Protein AF-A0AAE1T1C5-F1 (afdb_monomer)

Solvent-accessible surface area (backbone atoms only — not comparable to full-atom values): 9756 Å² total; per-residue (Å²): 141,89,78,60,93,90,60,31,70,56,53,54,72,55,45,41,77,92,36,71,50,61,68,54,57,55,55,49,50,54,52,51,18,51,53,46,28,65,78,38,44,76,45,44,77,72,67,54,79,86,56,41,49,45,62,65,48,72,72,41,52,54,53,50,52,54,50,48,56,52,49,52,5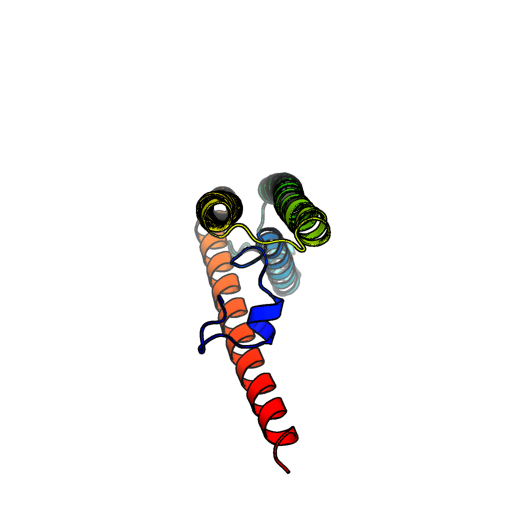1,53,53,48,52,54,51,49,55,52,48,54,52,51,49,55,51,53,63,48,56,76,71,59,87,69,89,65,73,75,66,50,54,66,55,47,54,60,48,52,52,54,51,49,52,53,40,51,51,44,51,49,48,40,52,48,54,53,52,54,50,48,70,59,39,53,73,58,25,34,50,51,50,53,51,53,50,52,53,50,53,52,51,47,51,55,52,16,48,54,53,51,54,56,55,56,63,74,70,59,133

Radius of gyration: 21.73 Å; Cα contacts (8 Å, |Δi|>4): 105; chains: 1; bounding box: 52×22×62 Å

Structure (mmCIF, N/CA/C/O backbone):
data_AF-A0AAE1T1C5-F1
#
_entry.id   AF-A0AAE1T1C5-F1
#
loop_
_atom_site.group_PDB
_atom_site.id
_atom_site.type_symbol
_atom_site.label_atom_id
_atom_site.label_alt_id
_atom_site.label_comp_id
_atom_site.label_asym_id
_atom_site.label_entity_id
_atom_site.label_seq_id
_atom_site.pdbx_PDB_ins_code
_atom_site.Cartn_x
_atom_site.Cartn_y
_atom_site.Cartn_z
_atom_site.occupancy
_atom_site.B_iso_or_equiv
_atom_site.auth_seq_id
_atom_site.auth_comp_id
_atom_site.auth_asym_id
_atom_site.auth_atom_id
_atom_site.pdbx_PDB_model_num
ATOM 1 N N . MET A 1 1 ? 8.709 -8.006 -23.581 1.00 40.19 1 MET A N 1
ATOM 2 C CA . MET A 1 1 ? 7.234 -8.154 -23.596 1.00 40.19 1 MET A CA 1
ATOM 3 C C . MET A 1 1 ? 6.802 -8.784 -22.277 1.00 40.19 1 MET A C 1
ATOM 5 O O . MET A 1 1 ? 7.124 -9.937 -22.049 1.00 40.19 1 MET A O 1
ATOM 9 N N . LEU A 1 2 ? 6.136 -8.034 -21.393 1.00 49.28 2 LEU A N 1
ATOM 10 C CA . LEU A 1 2 ? 5.593 -8.535 -20.116 1.00 49.28 2 LEU A CA 1
ATOM 11 C C . LEU A 1 2 ? 4.089 -8.242 -20.028 1.00 49.28 2 LEU A C 1
ATOM 13 O O . LEU A 1 2 ? 3.610 -7.712 -19.026 1.00 49.28 2 LEU A O 1
ATOM 17 N N . ASN A 1 3 ? 3.345 -8.538 -21.098 1.00 53.78 3 ASN A N 1
ATOM 18 C CA . ASN A 1 3 ? 1.890 -8.444 -21.066 1.00 53.78 3 ASN A CA 1
ATOM 19 C C . ASN A 1 3 ? 1.297 -9.853 -21.153 1.00 53.78 3 ASN A C 1
ATOM 21 O O . ASN A 1 3 ? 1.085 -10.362 -22.253 1.00 53.78 3 ASN A O 1
ATOM 25 N N . PRO A 1 4 ? 1.150 -10.546 -20.014 1.00 61.72 4 PRO A N 1
ATOM 26 C CA . PRO A 1 4 ? 0.583 -11.876 -20.022 1.00 61.72 4 PRO A CA 1
ATOM 27 C C . PRO A 1 4 ? -0.896 -11.800 -20.423 1.00 61.72 4 PRO A C 1
ATOM 29 O O . PRO A 1 4 ? -1.607 -10.883 -20.021 1.00 61.72 4 PRO A O 1
ATOM 32 N N . SER A 1 5 ? -1.368 -12.785 -21.186 1.00 64.00 5 SER A N 1
ATOM 33 C CA . SER A 1 5 ? -2.717 -12.808 -21.778 1.00 64.00 5 SER A CA 1
ATOM 34 C C . SER A 1 5 ? -3.871 -12.788 -20.768 1.00 64.00 5 SER A C 1
ATOM 36 O O . SER A 1 5 ? -5.017 -12.571 -21.149 1.00 64.00 5 SER A O 1
ATOM 38 N N . TRP A 1 6 ? -3.592 -13.011 -19.483 1.00 68.25 6 TRP A N 1
ATOM 39 C CA . TRP A 1 6 ? -4.583 -12.966 -18.408 1.00 68.25 6 TRP A CA 1
ATOM 40 C C . TRP A 1 6 ? -4.826 -11.562 -17.842 1.00 68.25 6 TRP A C 1
ATOM 42 O O . TRP A 1 6 ? -5.749 -11.395 -17.043 1.00 68.25 6 TRP A O 1
ATOM 52 N N . ARG A 1 7 ? -4.006 -10.574 -18.220 1.00 71.62 7 ARG A N 1
ATOM 53 C CA . ARG A 1 7 ? -4.047 -9.214 -17.680 1.00 71.62 7 ARG A CA 1
ATOM 54 C C . ARG A 1 7 ? -4.829 -8.283 -18.606 1.00 71.62 7 ARG A C 1
ATOM 56 O O . ARG A 1 7 ? -4.547 -8.204 -19.797 1.00 71.62 7 ARG A O 1
ATOM 63 N N . SER A 1 8 ? -5.786 -7.565 -18.034 1.00 78.44 8 SER A N 1
ATOM 64 C CA . SER A 1 8 ? -6.571 -6.537 -18.721 1.00 78.44 8 SER A CA 1
ATOM 65 C C . SER A 1 8 ? -5.786 -5.239 -18.947 1.00 78.44 8 SER A C 1
ATOM 67 O O . SER A 1 8 ? -4.808 -4.957 -18.245 1.00 78.44 8 SER A O 1
ATOM 69 N N . ASN A 1 9 ? -6.243 -4.392 -19.874 1.00 77.38 9 ASN A N 1
ATOM 70 C CA . ASN A 1 9 ? -5.630 -3.075 -20.115 1.00 77.38 9 ASN A CA 1
ATOM 71 C C . ASN A 1 9 ? -5.699 -2.171 -18.880 1.00 77.38 9 ASN A C 1
ATOM 73 O O . ASN A 1 9 ? -4.767 -1.415 -18.604 1.00 77.38 9 ASN A O 1
ATOM 77 N N . LEU A 1 10 ? -6.799 -2.265 -18.124 1.00 74.25 10 LEU A N 1
ATOM 78 C CA . LEU A 1 10 ? -6.957 -1.546 -16.864 1.00 74.25 10 LEU A CA 1
ATOM 79 C C . LEU A 1 10 ? -5.868 -1.974 -15.876 1.00 74.25 10 LEU A C 1
ATOM 81 O O . LEU A 1 10 ? -5.145 -1.124 -15.370 1.00 74.25 10 LEU A O 1
ATOM 85 N N . GLU A 1 11 ? -5.695 -3.279 -15.650 1.00 74.06 11 GLU A N 1
ATOM 86 C CA . GLU A 1 11 ? -4.631 -3.794 -14.780 1.00 74.06 11 GLU A CA 1
ATOM 87 C C . GLU A 1 11 ? -3.241 -3.394 -15.279 1.00 74.06 11 GLU A C 1
ATOM 89 O O . GLU A 1 11 ? -2.381 -3.087 -14.460 1.00 74.06 11 GLU A O 1
ATOM 94 N N . GLY A 1 12 ? -3.030 -3.337 -16.598 1.00 71.00 12 GLY A N 1
ATOM 95 C CA . GLY A 1 12 ? -1.803 -2.824 -17.208 1.00 71.00 12 GLY A CA 1
ATOM 96 C C . GLY A 1 12 ? -1.518 -1.359 -16.861 1.00 71.00 12 GLY A C 1
ATOM 97 O O . GLY A 1 12 ? -0.391 -1.032 -16.501 1.00 71.00 12 GLY A O 1
ATOM 98 N N . ALA A 1 13 ? -2.529 -0.488 -16.895 1.00 69.94 13 ALA A N 1
ATOM 99 C CA . ALA A 1 13 ? -2.394 0.924 -16.518 1.00 69.94 13 ALA A CA 1
ATOM 100 C C . ALA A 1 13 ? -2.112 1.133 -15.017 1.00 69.94 13 ALA A C 1
ATOM 102 O O . ALA A 1 13 ? -1.563 2.164 -14.631 1.00 69.94 13 ALA A O 1
ATOM 103 N N . PHE A 1 14 ? -2.458 0.156 -14.174 1.00 69.06 14 PHE A N 1
ATOM 104 C CA . PHE A 1 14 ? -2.126 0.157 -12.746 1.00 69.06 14 PHE A CA 1
ATOM 105 C C . PHE A 1 14 ? -0.698 -0.323 -12.445 1.00 69.06 14 PHE A C 1
ATOM 107 O O . PHE A 1 14 ? -0.268 -0.268 -11.287 1.00 69.06 14 PHE A O 1
ATOM 114 N N . LEU A 1 15 ? 0.046 -0.789 -13.454 1.00 79.25 15 LEU A N 1
ATOM 115 C CA . LEU A 1 15 ? 1.422 -1.225 -13.265 1.00 79.25 15 LEU A CA 1
ATOM 116 C C . LEU A 1 15 ? 2.393 -0.045 -13.254 1.00 79.25 15 LEU A C 1
ATOM 118 O O . LEU A 1 15 ? 2.456 0.786 -14.155 1.00 79.25 15 LEU A O 1
ATOM 122 N N . TRP A 1 16 ? 3.211 -0.046 -12.219 1.00 87.44 16 TRP A N 1
ATOM 123 C CA . TRP A 1 16 ? 4.519 0.575 -12.155 1.00 87.44 16 TRP A CA 1
ATOM 124 C C . TRP A 1 16 ? 5.597 -0.466 -12.517 1.00 87.44 16 TRP A C 1
ATOM 126 O O . TRP A 1 16 ? 5.277 -1.539 -13.024 1.00 87.44 16 TRP A O 1
ATOM 136 N N . ILE A 1 17 ? 6.874 -0.152 -12.283 1.00 86.25 17 ILE A N 1
ATOM 137 C CA . ILE A 1 17 ? 8.071 -0.957 -12.591 1.00 86.25 17 ILE A CA 1
ATOM 138 C C . ILE A 1 17 ? 7.864 -2.448 -12.246 1.00 86.25 17 ILE A C 1
ATOM 140 O O . ILE A 1 17 ? 8.063 -2.876 -11.114 1.00 86.25 17 ILE A O 1
ATOM 144 N N . GLY A 1 18 ? 7.413 -3.234 -13.230 1.00 79.88 18 GLY A N 1
ATOM 145 C CA . GLY A 1 18 ? 7.144 -4.670 -13.102 1.00 79.88 18 GLY A CA 1
ATOM 146 C C . GLY A 1 18 ? 5.953 -5.086 -12.219 1.00 79.88 18 GLY A C 1
ATOM 147 O O . GLY A 1 18 ? 5.700 -6.284 -12.102 1.00 79.88 18 GLY A O 1
ATOM 148 N N . GLY A 1 19 ? 5.198 -4.167 -11.607 1.00 86.62 19 GLY A N 1
ATOM 149 C CA . GLY A 1 19 ? 4.197 -4.515 -10.588 1.00 86.62 19 GLY A CA 1
ATOM 150 C C . GLY A 1 19 ? 3.354 -3.337 -10.099 1.00 86.62 19 GLY A C 1
ATOM 151 O O . GLY A 1 19 ? 3.331 -2.289 -10.722 1.00 86.62 19 GLY A O 1
ATOM 152 N N . TRP A 1 20 ? 2.643 -3.485 -8.980 1.00 90.44 20 TRP A N 1
ATOM 153 C CA . TRP A 1 20 ? 1.863 -2.390 -8.384 1.00 90.44 20 TRP A CA 1
ATOM 154 C C . TRP A 1 20 ? 2.775 -1.328 -7.752 1.00 90.44 20 TRP A C 1
ATOM 156 O O . TRP A 1 20 ? 3.861 -1.639 -7.263 1.00 90.44 20 TRP A O 1
ATOM 166 N N . ARG A 1 21 ? 2.329 -0.069 -7.741 1.00 94.06 21 ARG A N 1
ATOM 167 C CA . ARG A 1 21 ? 3.078 1.040 -7.137 1.00 94.06 21 ARG A CA 1
ATOM 168 C C . ARG A 1 21 ? 2.966 1.011 -5.597 1.00 94.06 21 ARG A C 1
ATOM 170 O O . ARG A 1 21 ? 1.839 1.118 -5.112 1.00 94.06 21 ARG A O 1
ATOM 177 N N . PRO A 1 22 ? 4.065 0.886 -4.829 1.00 96.00 22 PRO A N 1
ATOM 178 C CA . PRO A 1 22 ? 4.061 0.799 -3.360 1.00 96.00 22 PRO A CA 1
ATOM 179 C C . PRO A 1 22 ? 3.156 1.804 -2.609 1.00 96.00 22 PRO A C 1
ATOM 181 O O . PRO A 1 22 ? 2.463 1.437 -1.659 1.00 96.00 22 PRO A O 1
ATOM 184 N N . SER A 1 23 ? 3.075 3.047 -3.075 1.00 95.94 23 SER A N 1
ATOM 185 C CA . SER A 1 23 ? 2.267 4.147 -2.540 1.00 95.94 23 SER A CA 1
ATOM 186 C C . SER A 1 23 ? 0.763 3.841 -2.539 1.00 95.94 23 SER A C 1
ATOM 188 O O . SER A 1 23 ? 0.029 4.285 -1.653 1.00 95.94 23 SER A O 1
ATOM 190 N N . MET A 1 24 ? 0.296 2.989 -3.458 1.00 94.69 24 MET A N 1
ATOM 191 C CA . MET A 1 24 ? -1.104 2.549 -3.527 1.00 94.69 24 MET A CA 1
ATOM 192 C C . MET A 1 24 ? -1.570 1.832 -2.264 1.00 94.69 24 MET A C 1
ATOM 194 O O . MET A 1 24 ? -2.745 1.907 -1.910 1.00 94.69 24 MET A O 1
ATOM 198 N N . THR A 1 25 ? -0.660 1.163 -1.559 1.00 95.81 25 THR A N 1
ATOM 199 C CA . THR A 1 25 ? -0.999 0.475 -0.315 1.00 95.81 25 THR A CA 1
ATOM 200 C C . THR A 1 25 ? -1.416 1.467 0.782 1.00 95.81 25 THR A C 1
ATOM 202 O O . THR A 1 25 ? -2.364 1.195 1.519 1.00 95.81 25 THR A O 1
ATOM 205 N N . PHE A 1 26 ? -0.794 2.648 0.861 1.00 97.62 26 PHE A N 1
ATOM 206 C CA . PHE A 1 26 ? -1.193 3.681 1.826 1.00 97.62 26 PHE A CA 1
ATOM 207 C C . PHE A 1 26 ? -2.536 4.293 1.443 1.00 97.62 26 PHE A C 1
ATOM 209 O O . PHE A 1 26 ? -3.396 4.462 2.301 1.00 97.62 26 PHE A O 1
ATOM 216 N N . HIS A 1 27 ? -2.759 4.549 0.151 1.00 96.06 27 HIS A N 1
ATOM 217 C CA . HIS A 1 27 ? -4.059 5.010 -0.336 1.00 96.06 27 HIS A CA 1
ATOM 218 C C . HIS A 1 27 ? -5.180 4.033 0.018 1.00 96.06 27 HIS A C 1
ATOM 220 O O . HIS A 1 27 ? -6.230 4.458 0.502 1.00 96.06 27 HIS A O 1
ATOM 226 N N . LEU A 1 28 ? -4.948 2.732 -0.166 1.00 96.62 28 LEU A N 1
ATOM 227 C CA . LEU A 1 28 ? -5.891 1.698 0.239 1.00 96.62 28 LEU A CA 1
ATOM 228 C C . LEU A 1 28 ? -6.133 1.722 1.752 1.00 96.62 28 LEU A C 1
ATOM 230 O O . LEU A 1 28 ? -7.288 1.712 2.176 1.00 96.62 28 LEU A O 1
ATOM 234 N N . LEU A 1 29 ? -5.062 1.772 2.550 1.00 97.38 29 LEU A N 1
ATOM 235 C CA . LEU A 1 29 ? -5.152 1.799 4.007 1.00 97.38 29 LEU A CA 1
ATOM 236 C C . LEU A 1 29 ? -5.982 2.993 4.485 1.00 97.38 29 LEU A C 1
ATOM 238 O O . LEU A 1 29 ? -6.958 2.780 5.198 1.00 97.38 29 LEU A O 1
ATOM 242 N N . TYR A 1 30 ? -5.654 4.210 4.041 1.00 96.81 30 TYR A N 1
ATOM 243 C CA . TYR A 1 30 ? -6.371 5.429 4.427 1.00 96.81 30 TYR A CA 1
ATOM 244 C C . TYR A 1 30 ? -7.828 5.429 3.961 1.00 96.81 30 TYR A C 1
ATOM 246 O O . TYR A 1 30 ? -8.720 5.818 4.715 1.00 96.81 30 TYR A O 1
ATOM 254 N N . SER A 1 31 ? -8.087 4.955 2.740 1.00 95.88 31 SER A N 1
ATOM 255 C CA . SER A 1 31 ? -9.450 4.882 2.203 1.00 95.88 31 SER A CA 1
ATOM 256 C C . SER A 1 31 ? -10.297 3.889 2.993 1.00 95.88 31 SER A C 1
ATOM 258 O O . SER A 1 31 ? -11.426 4.196 3.375 1.00 95.88 31 SER A O 1
ATOM 260 N N . LYS A 1 32 ? -9.754 2.700 3.285 1.00 95.19 32 LYS A N 1
ATOM 261 C CA . LYS A 1 32 ? -10.481 1.671 4.034 1.00 95.19 32 LYS A CA 1
ATOM 262 C C . LYS A 1 32 ? -10.658 2.061 5.501 1.00 95.19 32 LYS A C 1
ATOM 264 O O . LYS A 1 32 ? -11.744 1.844 6.030 1.00 95.19 32 LYS A O 1
ATOM 269 N N . SER A 1 33 ? -9.642 2.653 6.135 1.00 94.44 33 SER A N 1
ATOM 270 C CA . SER A 1 33 ? -9.741 3.137 7.517 1.00 94.44 33 SER A CA 1
ATOM 271 C C . SER A 1 33 ? -10.755 4.264 7.651 1.00 94.44 33 SER A C 1
ATOM 273 O O . SER A 1 33 ? -11.574 4.221 8.560 1.00 94.44 33 SER A O 1
ATOM 275 N N . GLY A 1 34 ? -10.743 5.238 6.732 1.00 93.50 34 GLY A N 1
ATOM 276 C CA . GLY A 1 34 ? -11.714 6.333 6.722 1.00 93.50 34 GLY A CA 1
ATOM 277 C C . GLY A 1 34 ? -13.139 5.813 6.557 1.00 93.50 34 GLY A C 1
ATOM 278 O O . GLY A 1 34 ? -14.005 6.123 7.366 1.00 93.50 34 GLY A O 1
ATOM 279 N N . TRP A 1 35 ? -13.353 4.915 5.593 1.00 92.25 35 TRP A N 1
ATOM 280 C CA . TRP A 1 35 ? -14.660 4.302 5.364 1.00 92.25 35 TRP A CA 1
ATOM 281 C C . TRP A 1 35 ? -15.180 3.503 6.573 1.00 92.25 35 TRP A C 1
ATOM 283 O O . TRP A 1 35 ? -16.350 3.622 6.932 1.00 92.25 35 TRP A O 1
ATOM 293 N N . GLN A 1 36 ? -14.328 2.702 7.227 1.00 92.31 36 GLN A N 1
ATOM 294 C CA . GLN A 1 36 ? -14.720 1.940 8.423 1.00 92.31 36 GLN A CA 1
ATOM 295 C C . GLN A 1 36 ? -14.972 2.840 9.637 1.00 92.31 36 GLN A C 1
ATOM 297 O O . GLN A 1 36 ? -15.917 2.598 10.387 1.00 92.31 36 GLN A O 1
ATOM 302 N N . LEU A 1 37 ? -14.159 3.887 9.802 1.00 90.06 37 LEU A N 1
ATOM 303 C CA . LEU A 1 37 ? -14.324 4.896 10.844 1.00 90.06 37 LEU A CA 1
ATOM 304 C C . LEU A 1 37 ? -15.660 5.634 10.696 1.00 90.06 37 LEU A C 1
ATOM 306 O O .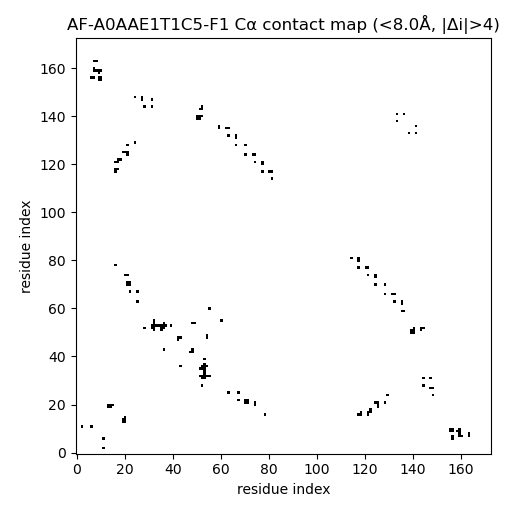 LEU A 1 37 ? -16.410 5.737 11.662 1.00 90.06 37 LEU A O 1
ATOM 310 N N . GLU A 1 38 ? -15.972 6.120 9.493 1.00 90.81 38 GLU A N 1
ATOM 311 C CA . GLU A 1 38 ? -17.213 6.851 9.210 1.00 90.81 38 GLU A CA 1
ATOM 312 C C . GLU A 1 38 ? -18.451 5.983 9.446 1.00 90.81 38 GLU A C 1
ATOM 31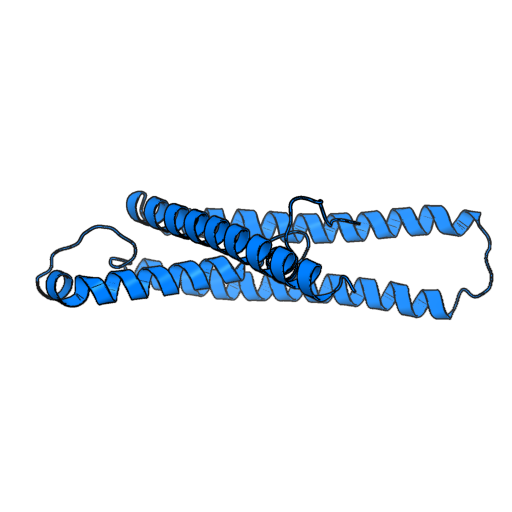4 O O . GLU A 1 38 ? -19.403 6.423 10.091 1.00 90.81 38 GLU A O 1
ATOM 319 N N . ALA A 1 39 ? -18.419 4.727 8.990 1.00 90.00 39 ALA A N 1
ATOM 320 C CA . ALA A 1 39 ? -19.527 3.790 9.153 1.00 90.00 39 ALA A CA 1
ATOM 321 C C . ALA A 1 39 ? -19.844 3.460 10.622 1.00 90.00 39 ALA A C 1
ATOM 323 O O . ALA A 1 39 ? -20.950 3.004 10.911 1.00 90.00 39 ALA A O 1
ATOM 324 N N . ARG A 1 40 ? -18.881 3.655 11.533 1.00 85.94 40 ARG A N 1
ATOM 325 C CA . ARG A 1 40 ? -18.982 3.293 12.958 1.00 85.94 40 ARG A CA 1
ATOM 326 C C . ARG A 1 40 ? -18.703 4.454 13.907 1.00 85.94 40 ARG A C 1
ATOM 328 O O . ARG A 1 40 ? -18.373 4.262 15.080 1.00 85.94 40 ARG A O 1
ATOM 335 N N . LEU A 1 41 ? -18.819 5.681 13.405 1.00 86.69 41 LEU A N 1
ATOM 336 C CA . LEU A 1 41 ? -18.572 6.882 14.191 1.00 86.69 41 LEU A CA 1
ATOM 337 C C . LEU A 1 41 ? -19.463 6.957 15.453 1.00 86.69 41 LEU A C 1
ATOM 339 O O . LEU A 1 41 ? -18.934 7.288 16.519 1.00 86.69 41 LEU A O 1
ATOM 343 N N . PRO A 1 42 ? -20.770 6.608 15.408 1.00 87.00 42 PRO A N 1
ATOM 344 C CA . PRO A 1 42 ? -21.622 6.617 16.600 1.00 87.00 42 PRO A CA 1
ATOM 345 C C . PRO A 1 42 ? -21.174 5.630 17.686 1.00 87.00 42 PRO A C 1
ATOM 347 O O . PRO A 1 42 ? -21.246 5.943 18.877 1.00 87.00 42 PRO A O 1
ATOM 350 N N . GLU A 1 43 ? -20.723 4.438 17.298 1.00 86.94 43 GLU A N 1
ATOM 351 C CA . GLU A 1 43 ? -20.211 3.402 18.196 1.00 86.94 43 GLU A CA 1
ATOM 352 C C . GLU A 1 43 ? -18.876 3.822 18.814 1.00 86.94 43 GLU A C 1
ATOM 354 O O . GLU A 1 43 ? -18.673 3.658 20.022 1.00 86.94 43 GLU A O 1
ATOM 359 N N . LEU A 1 44 ? -18.003 4.439 18.015 1.00 83.44 44 LEU A N 1
ATOM 360 C CA . LEU A 1 44 ? -16.706 4.921 18.474 1.00 83.44 44 LEU A CA 1
ATOM 361 C C . LEU A 1 44 ? -16.841 6.041 19.514 1.00 83.44 44 LEU A C 1
ATOM 363 O O . LEU A 1 44 ? -16.128 6.029 20.518 1.00 83.44 44 LEU A O 1
ATOM 367 N N . ILE A 1 45 ? -17.785 6.973 19.328 1.00 86.19 45 ILE A N 1
ATOM 368 C CA . ILE A 1 45 ? -18.084 8.036 20.311 1.00 86.19 45 ILE A CA 1
ATOM 369 C C . ILE A 1 45 ? -18.546 7.435 21.649 1.00 86.19 45 ILE A C 1
ATOM 371 O O . ILE A 1 45 ? -18.250 7.980 22.712 1.00 86.19 45 ILE A O 1
ATOM 375 N N . LYS A 1 46 ? -19.217 6.277 21.615 1.00 88.38 46 LYS A N 1
ATOM 376 C CA . LYS A 1 46 ? -19.615 5.510 22.809 1.00 88.38 46 LYS A CA 1
ATOM 377 C C . LYS A 1 46 ? -18.483 4.641 23.377 1.00 88.38 46 LYS A C 1
ATOM 379 O O . LYS A 1 46 ? -18.704 3.914 24.342 1.00 88.38 46 LYS A O 1
ATOM 384 N N . GLY A 1 47 ? -17.286 4.698 22.794 1.00 82.19 47 GLY A N 1
ATOM 385 C CA . GLY A 1 47 ? -16.107 3.946 23.222 1.00 82.19 47 GLY A CA 1
ATOM 386 C C . GLY A 1 47 ? -16.079 2.484 22.770 1.00 82.19 47 GLY A C 1
ATOM 387 O O . GLY A 1 47 ? -15.200 1.738 23.206 1.00 82.19 47 GLY A O 1
ATOM 388 N N . ILE A 1 48 ? -17.002 2.058 21.905 1.00 84.06 48 ILE A N 1
ATOM 389 C CA . ILE A 1 48 ? -17.039 0.689 21.384 1.00 84.06 48 ILE A CA 1
ATOM 390 C C . ILE A 1 48 ? -15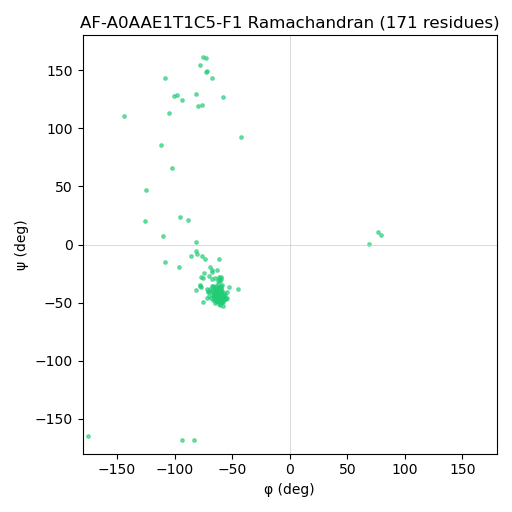.999 0.577 20.269 1.00 84.06 48 ILE A C 1
ATOM 392 O O . ILE A 1 48 ? -16.086 1.272 19.261 1.00 84.06 48 ILE A O 1
ATOM 396 N N . ARG A 1 49 ? -15.020 -0.313 20.455 1.00 82.38 49 ARG A N 1
ATOM 397 C CA . ARG A 1 49 ? -13.989 -0.617 19.455 1.00 82.38 49 ARG A CA 1
ATOM 398 C C . ARG A 1 49 ? -14.212 -1.993 18.863 1.00 82.38 49 ARG A C 1
ATOM 400 O O . ARG A 1 49 ? -14.577 -2.932 19.568 1.00 82.38 49 ARG A O 1
ATOM 407 N N . THR A 1 50 ? -13.939 -2.109 17.577 1.00 82.31 50 THR A N 1
ATOM 408 C CA . THR A 1 50 ? -14.100 -3.340 16.798 1.00 82.31 50 THR A CA 1
ATOM 409 C C . THR A 1 50 ? -12.763 -3.980 16.427 1.00 82.31 50 THR A C 1
ATOM 411 O O . THR A 1 50 ? -12.716 -5.164 16.101 1.00 82.31 50 THR A O 1
ATOM 414 N N . GLY A 1 51 ? -11.666 -3.231 16.552 1.00 86.88 51 GLY A N 1
ATOM 415 C CA . GLY A 1 51 ? -10.313 -3.684 16.241 1.00 86.88 51 GLY A CA 1
ATOM 416 C C . GLY A 1 51 ? -10.008 -3.725 14.743 1.00 86.88 51 GLY A C 1
ATOM 417 O O . GLY A 1 51 ? -8.978 -4.283 14.362 1.00 86.88 51 GLY A O 1
ATOM 418 N N . ASP A 1 52 ? -10.877 -3.154 13.905 1.00 91.94 52 ASP A N 1
ATOM 419 C CA . ASP A 1 52 ? -10.660 -3.016 12.465 1.00 91.94 52 ASP A CA 1
ATOM 420 C C . ASP A 1 52 ? -9.802 -1.775 12.132 1.00 91.94 52 ASP A C 1
ATOM 422 O O . ASP A 1 52 ? -9.155 -1.185 13.008 1.00 91.94 52 ASP A O 1
ATOM 426 N N . LEU A 1 53 ? -9.720 -1.396 10.852 1.00 94.19 53 LEU A N 1
ATOM 427 C CA . LEU A 1 53 ? -8.911 -0.247 10.431 1.00 94.19 53 LEU A CA 1
ATOM 428 C C . LEU A 1 53 ? -9.540 1.098 10.819 1.00 94.19 53 LEU A C 1
ATOM 430 O O . LEU A 1 53 ? -8.842 2.107 10.764 1.00 94.19 53 LEU A O 1
ATOM 434 N N . GLY A 1 54 ? -10.806 1.140 11.239 1.00 91.94 54 GLY A N 1
ATOM 435 C CA . GLY A 1 54 ? -11.399 2.338 11.837 1.00 91.94 54 GLY A CA 1
ATOM 436 C C . GLY A 1 54 ? -10.790 2.669 13.206 1.00 91.94 54 GLY A C 1
ATOM 437 O O . GLY A 1 54 ? -10.760 3.828 13.607 1.00 91.94 54 GLY A O 1
ATOM 438 N N . ASP A 1 55 ? -10.213 1.674 13.888 1.00 92.56 55 ASP A N 1
ATOM 439 C CA . ASP A 1 55 ? -9.617 1.798 15.225 1.00 92.56 55 ASP A CA 1
ATOM 440 C C . ASP A 1 55 ? -8.092 2.042 15.211 1.00 92.56 55 ASP A C 1
ATOM 442 O O . ASP A 1 55 ? -7.388 1.719 16.180 1.00 92.56 55 ASP A O 1
ATOM 446 N N . LEU A 1 56 ? -7.543 2.587 14.118 1.00 94.31 56 LEU A N 1
ATOM 447 C CA . LEU A 1 56 ? -6.117 2.919 14.037 1.00 94.31 56 LEU A CA 1
ATOM 448 C C . LEU A 1 56 ? -5.710 3.892 15.150 1.00 94.31 56 LEU A C 1
ATOM 450 O O . LEU A 1 56 ? -6.281 4.967 15.333 1.00 94.31 56 LEU A O 1
ATOM 454 N N . LYS A 1 57 ? -4.667 3.526 15.897 1.00 94.00 57 LYS A N 1
ATOM 455 C CA . LYS A 1 57 ? -4.128 4.381 16.958 1.00 94.00 57 LYS A CA 1
ATOM 456 C C . LYS A 1 57 ? -3.369 5.563 16.342 1.00 94.00 57 LYS A C 1
ATOM 458 O O . LYS A 1 57 ? -2.681 5.366 15.339 1.00 94.00 57 LYS A O 1
ATOM 463 N N . PRO A 1 58 ? -3.343 6.742 16.992 1.00 94.44 58 PRO A N 1
ATOM 464 C CA . PRO A 1 58 ? -2.545 7.878 16.522 1.00 94.44 58 PRO A CA 1
ATOM 465 C C . PRO A 1 58 ? -1.066 7.532 16.283 1.00 94.44 58 PRO A C 1
ATOM 467 O O . PRO A 1 58 ? -0.469 7.964 15.302 1.00 94.44 58 PRO A O 1
ATOM 470 N N . SER A 1 59 ? -0.485 6.673 17.128 1.00 96.88 59 SER A N 1
ATOM 471 C CA . SER A 1 59 ? 0.890 6.191 16.957 1.00 96.88 59 SER A CA 1
ATOM 472 C C . SER A 1 59 ? 1.079 5.290 15.733 1.00 96.88 59 SER A C 1
ATOM 474 O O . SER A 1 59 ? 2.163 5.279 15.156 1.00 96.88 59 SER A O 1
ATOM 476 N N . GLN A 1 60 ? 0.051 4.543 15.319 1.00 97.81 60 GLN A N 1
ATOM 477 C CA . GLN A 1 60 ? 0.082 3.766 14.079 1.00 97.81 60 GLN A CA 1
ATOM 478 C C . GLN A 1 60 ? -0.001 4.700 12.876 1.00 97.81 60 GLN A C 1
ATOM 480 O O . GLN A 1 60 ? 0.819 4.578 11.974 1.00 97.81 60 GLN A O 1
ATOM 485 N N . VAL A 1 61 ? -0.916 5.675 12.900 1.00 96.94 61 VAL A N 1
ATOM 486 C CA . VAL A 1 61 ? -1.064 6.669 11.824 1.00 96.94 61 VAL A CA 1
ATOM 487 C C . VAL A 1 61 ? 0.242 7.432 11.594 1.00 96.94 61 VAL A C 1
ATOM 489 O O . VAL A 1 61 ? 0.686 7.526 10.454 1.00 96.94 61 VAL A O 1
ATOM 492 N N . GLY A 1 62 ? 0.906 7.890 12.662 1.00 97.94 62 GLY A N 1
ATOM 493 C CA . GLY A 1 62 ? 2.206 8.560 12.549 1.00 97.94 62 GLY A CA 1
ATOM 494 C C . GLY A 1 62 ? 3.296 7.673 11.933 1.00 97.94 62 GLY A C 1
ATOM 495 O O . GLY A 1 62 ? 4.024 8.114 11.051 1.00 97.94 62 GLY A O 1
ATOM 496 N N . LYS A 1 63 ? 3.381 6.395 12.332 1.00 98.44 63 LYS A N 1
ATOM 497 C CA . LYS A 1 63 ? 4.341 5.443 11.737 1.00 98.44 63 LYS A CA 1
ATOM 498 C C . LYS A 1 63 ? 4.050 5.165 10.261 1.00 98.44 63 LYS A C 1
ATOM 500 O O . LYS A 1 63 ? 4.981 5.064 9.468 1.00 98.44 63 LYS A O 1
ATOM 505 N N . VAL A 1 64 ? 2.773 5.038 9.900 1.00 98.06 64 VAL A N 1
ATOM 506 C CA . VAL A 1 64 ? 2.338 4.834 8.511 1.00 98.06 64 VAL A CA 1
ATOM 507 C C . VAL A 1 64 ? 2.680 6.054 7.657 1.00 98.06 64 VAL A C 1
ATOM 509 O O . VAL A 1 64 ? 3.172 5.874 6.549 1.00 98.06 64 VAL A O 1
ATOM 512 N N . ASP A 1 65 ? 2.468 7.272 8.159 1.00 97.81 65 ASP A N 1
ATOM 513 C CA . ASP A 1 65 ? 2.794 8.512 7.441 1.00 97.81 65 ASP A CA 1
ATOM 514 C C . ASP A 1 65 ? 4.302 8.646 7.163 1.00 97.81 65 ASP A C 1
ATOM 516 O O . ASP A 1 65 ? 4.714 8.936 6.039 1.00 97.81 65 ASP A O 1
ATOM 520 N N . GLU A 1 66 ? 5.152 8.340 8.146 1.00 98.25 66 GLU A N 1
ATOM 521 C CA . GLU A 1 66 ? 6.606 8.332 7.936 1.00 98.25 66 GLU A CA 1
ATOM 522 C C . GLU A 1 66 ? 7.042 7.265 6.923 1.00 98.25 66 GLU A C 1
ATOM 524 O O . GLU A 1 66 ? 7.841 7.536 6.018 1.00 98.25 66 GLU A O 1
ATOM 529 N N . LEU A 1 67 ? 6.461 6.067 7.009 1.00 98.38 67 LEU A N 1
ATOM 530 C CA . LEU A 1 67 ? 6.703 5.003 6.039 1.00 98.38 67 LEU A CA 1
ATOM 531 C C . LEU A 1 67 ? 6.216 5.381 4.628 1.00 98.38 67 LEU A C 1
ATOM 533 O O . LEU A 1 67 ? 6.876 5.054 3.637 1.00 98.38 67 LEU A O 1
ATOM 537 N N . HIS A 1 68 ? 5.104 6.110 4.524 1.00 98.38 68 HIS A N 1
ATOM 538 C CA . HIS A 1 68 ? 4.574 6.612 3.259 1.00 98.38 68 HIS A CA 1
ATOM 539 C C . HIS A 1 68 ? 5.546 7.598 2.608 1.00 98.38 68 HIS A C 1
ATOM 541 O O . HIS A 1 68 ? 5.912 7.428 1.442 1.00 98.38 68 HIS A O 1
ATOM 547 N N . LYS A 1 69 ? 6.047 8.577 3.374 1.00 98.19 69 LYS A N 1
ATOM 548 C CA . LYS A 1 69 ? 7.048 9.547 2.897 1.00 98.19 69 LYS A CA 1
ATOM 549 C C . LYS A 1 69 ? 8.326 8.859 2.424 1.00 98.19 69 LYS A C 1
ATOM 551 O O . LYS A 1 69 ? 8.841 9.212 1.362 1.00 98.19 69 LYS A O 1
ATOM 556 N N . LYS A 1 70 ? 8.833 7.882 3.187 1.00 98.06 70 LYS A N 1
ATOM 557 C CA . LYS A 1 70 ? 10.002 7.070 2.803 1.00 98.06 70 LYS A CA 1
ATOM 558 C C . LYS A 1 70 ? 9.746 6.342 1.482 1.00 98.06 70 LYS A C 1
ATOM 560 O O . LYS A 1 70 ? 10.531 6.478 0.548 1.00 98.06 70 LYS A O 1
ATOM 565 N N . THR A 1 71 ? 8.607 5.663 1.375 1.00 97.88 71 THR A N 1
ATOM 566 C CA . THR A 1 71 ? 8.236 4.894 0.180 1.00 97.88 71 THR A CA 1
ATOM 567 C C . THR A 1 71 ? 8.139 5.781 -1.065 1.00 97.88 71 THR A C 1
ATOM 569 O O . THR A 1 71 ? 8.701 5.432 -2.098 1.00 97.88 71 THR A O 1
ATOM 572 N N . ILE A 1 72 ? 7.516 6.964 -0.973 1.00 97.81 72 ILE A N 1
ATOM 573 C CA . ILE A 1 72 ? 7.439 7.916 -2.098 1.00 97.81 72 ILE A CA 1
ATOM 574 C C . ILE A 1 72 ? 8.836 8.326 -2.586 1.00 97.81 72 ILE A C 1
ATOM 576 O O . ILE A 1 72 ? 9.058 8.452 -3.792 1.00 97.81 72 ILE A O 1
ATOM 580 N N . ARG A 1 73 ? 9.788 8.545 -1.669 1.00 97.56 73 ARG A N 1
ATOM 581 C CA . ARG A 1 73 ? 11.166 8.905 -2.041 1.00 97.56 73 ARG A CA 1
ATOM 582 C C . ARG A 1 73 ? 11.853 7.766 -2.795 1.00 97.56 73 ARG A C 1
ATOM 584 O O . ARG A 1 73 ? 12.455 8.024 -3.831 1.00 97.56 73 ARG A O 1
ATOM 591 N N . GLU A 1 74 ? 11.723 6.530 -2.319 1.00 96.50 74 GLU A N 1
ATOM 592 C CA . GLU A 1 74 ? 12.320 5.350 -2.966 1.00 96.50 74 GLU A CA 1
ATOM 593 C C . GLU A 1 74 ? 11.673 5.032 -4.327 1.00 96.50 74 GLU A C 1
ATOM 595 O O . GLU A 1 74 ? 12.360 4.660 -5.283 1.00 96.50 74 GLU A O 1
ATOM 600 N N . GLU A 1 75 ? 10.361 5.248 -4.468 1.00 96.06 75 GLU A N 1
ATOM 601 C CA . GLU A 1 75 ? 9.681 5.159 -5.766 1.00 96.06 75 GLU A CA 1
ATOM 602 C C . GLU A 1 75 ? 10.189 6.197 -6.763 1.00 96.06 75 GLU A C 1
ATOM 604 O O . GLU A 1 75 ? 10.345 5.899 -7.955 1.00 96.06 75 GLU A O 1
ATOM 609 N N . LYS A 1 76 ? 10.405 7.429 -6.289 1.00 95.06 76 LYS A N 1
ATOM 610 C CA . LYS A 1 76 ? 10.919 8.518 -7.114 1.00 95.06 76 LYS A CA 1
ATOM 611 C C . LYS A 1 76 ? 12.334 8.200 -7.592 1.00 95.06 76 LYS A C 1
ATOM 613 O O . LYS A 1 76 ? 12.552 8.235 -8.798 1.00 95.06 76 LYS A O 1
ATOM 618 N N . ASP A 1 77 ? 13.222 7.784 -6.689 1.00 94.31 77 ASP A N 1
ATOM 619 C CA . ASP A 1 77 ? 14.584 7.346 -7.028 1.00 94.31 77 ASP A CA 1
ATOM 620 C C . ASP A 1 77 ? 14.574 6.215 -8.069 1.00 94.31 77 ASP A C 1
ATOM 622 O O . ASP A 1 77 ? 15.249 6.285 -9.094 1.00 94.31 77 ASP A O 1
ATOM 626 N N . SER A 1 78 ? 13.737 5.194 -7.873 1.00 91.25 78 SER A N 1
ATOM 627 C CA . SER A 1 78 ? 13.630 4.076 -8.821 1.00 91.25 78 SER A CA 1
ATOM 628 C C . SER A 1 78 ? 13.126 4.522 -10.201 1.00 91.25 78 SER A C 1
ATOM 630 O O . SER A 1 78 ? 13.610 4.044 -11.229 1.00 91.25 78 SER A O 1
ATOM 632 N N . SER A 1 79 ? 12.178 5.462 -10.240 1.00 90.56 79 SER A N 1
ATOM 633 C CA . SER A 1 79 ? 11.629 6.004 -11.491 1.00 90.56 79 SER A CA 1
ATOM 634 C C . SER A 1 79 ? 12.632 6.908 -12.217 1.00 90.56 79 SER A C 1
ATOM 636 O O . SER A 1 79 ? 12.723 6.865 -13.445 1.00 90.56 79 SER A O 1
ATOM 638 N N . GLU A 1 80 ? 13.403 7.703 -11.474 1.00 92.25 80 GLU A N 1
ATOM 639 C CA . GLU A 1 80 ? 14.483 8.541 -12.008 1.00 92.25 80 GLU A CA 1
ATOM 640 C C . GLU A 1 80 ? 15.618 7.678 -12.567 1.00 92.25 80 GLU A C 1
ATOM 642 O O . GLU A 1 80 ? 16.016 7.878 -13.715 1.00 92.25 80 GLU A O 1
ATOM 647 N N . ASN A 1 81 ? 16.038 6.641 -11.836 1.00 88.81 81 ASN A N 1
ATOM 648 C CA . ASN A 1 81 ? 17.030 5.666 -12.295 1.00 88.81 81 ASN A CA 1
ATOM 649 C C . ASN A 1 81 ? 16.613 4.989 -13.614 1.00 88.81 81 ASN A C 1
ATOM 651 O O . ASN A 1 81 ? 17.421 4.870 -14.539 1.00 88.81 81 ASN A O 1
ATOM 655 N N . LEU A 1 82 ? 15.341 4.589 -13.733 1.00 87.69 82 LEU A N 1
ATOM 656 C CA . LEU A 1 82 ? 14.797 4.018 -14.969 1.00 87.69 82 LEU A CA 1
ATOM 657 C C . LEU A 1 82 ? 14.786 5.033 -16.120 1.00 87.69 82 LEU A C 1
ATOM 659 O O . LEU A 1 82 ? 15.174 4.704 -17.243 1.00 87.69 82 LEU A O 1
ATOM 663 N N . SER A 1 83 ? 14.377 6.271 -15.840 1.00 87.50 83 SER A N 1
ATOM 664 C CA . SER A 1 83 ? 14.357 7.356 -16.825 1.00 87.50 83 SER A CA 1
ATOM 665 C C . SER A 1 83 ? 15.757 7.676 -17.347 1.00 87.50 83 SER A C 1
ATOM 667 O O . SER A 1 83 ? 15.964 7.749 -18.558 1.00 87.50 83 SER A O 1
ATOM 669 N N . ASP A 1 84 ? 16.745 7.805 -16.464 1.00 86.62 84 ASP A N 1
ATOM 670 C CA . ASP A 1 84 ? 18.122 8.110 -16.852 1.00 86.62 84 ASP A CA 1
ATOM 671 C C . ASP A 1 84 ? 18.766 6.977 -17.647 1.00 86.62 84 ASP A C 1
ATOM 673 O O . ASP A 1 84 ? 19.504 7.231 -18.604 1.00 86.62 84 ASP A O 1
ATOM 677 N N . MET A 1 85 ? 18.444 5.725 -17.321 1.00 83.38 85 MET A N 1
ATOM 678 C CA . MET A 1 85 ? 18.843 4.588 -18.141 1.00 83.38 85 MET A CA 1
ATOM 679 C C . MET A 1 85 ? 18.210 4.660 -19.540 1.00 83.38 85 MET A C 1
ATOM 681 O O . MET A 1 85 ? 18.934 4.544 -20.530 1.00 83.38 85 MET A O 1
ATOM 685 N N . PHE A 1 86 ? 16.905 4.938 -19.662 1.00 80.31 86 PHE A N 1
ATOM 686 C CA . PHE A 1 86 ? 16.264 5.108 -20.974 1.00 80.31 86 PHE A CA 1
ATOM 687 C C . PHE A 1 86 ? 16.831 6.288 -21.773 1.00 80.31 86 PHE A C 1
ATOM 689 O O . PHE A 1 86 ? 17.059 6.148 -22.975 1.00 80.31 86 PHE A O 1
ATOM 696 N N . LYS A 1 87 ? 17.137 7.424 -21.135 1.00 82.25 87 LYS A N 1
ATOM 697 C CA . LYS A 1 87 ? 17.808 8.555 -21.802 1.00 82.25 87 LYS A CA 1
ATOM 698 C C . LYS A 1 87 ? 19.164 8.144 -22.372 1.00 82.25 87 LYS A C 1
ATOM 700 O O . LYS A 1 87 ? 19.445 8.443 -23.531 1.00 82.25 87 LYS A O 1
ATOM 705 N N . LYS A 1 88 ? 19.983 7.422 -21.594 1.00 80.12 88 LYS A N 1
ATOM 706 C CA . LYS A 1 88 ? 21.285 6.902 -22.053 1.00 80.12 88 LYS A CA 1
ATOM 707 C C . LYS A 1 88 ? 21.131 5.959 -23.250 1.00 80.12 88 LYS A C 1
ATOM 709 O O . LYS A 1 88 ? 21.959 6.005 -24.158 1.00 80.12 88 LYS A O 1
ATOM 714 N N . LEU A 1 89 ? 20.075 5.139 -23.273 1.00 72.44 89 LEU A N 1
ATOM 715 C CA . LEU A 1 89 ? 19.758 4.266 -24.409 1.00 72.44 89 LEU A CA 1
ATOM 716 C C . LEU A 1 89 ? 19.404 5.069 -25.665 1.00 72.44 89 LEU A C 1
ATOM 718 O O . LEU A 1 89 ? 19.991 4.835 -26.721 1.00 72.44 89 LEU A O 1
ATOM 722 N N . LEU A 1 90 ? 18.494 6.039 -25.546 1.00 72.88 90 LEU A N 1
ATOM 723 C CA . LEU A 1 90 ? 18.035 6.860 -26.671 1.00 72.88 90 LEU A CA 1
ATOM 724 C C . LEU A 1 90 ? 19.154 7.740 -27.245 1.00 72.88 90 LEU A C 1
ATOM 726 O O . LEU A 1 90 ? 19.352 7.769 -28.459 1.00 72.88 90 LEU A O 1
ATOM 730 N N . GLN A 1 91 ? 19.935 8.398 -26.383 1.00 72.88 91 GLN A N 1
ATOM 731 C CA . GLN A 1 91 ? 21.043 9.259 -26.805 1.00 72.88 91 GLN A CA 1
ATOM 732 C C . GLN A 1 91 ? 22.129 8.473 -27.556 1.00 72.88 91 GLN A C 1
ATOM 734 O O . GLN A 1 91 ? 22.727 8.993 -28.494 1.00 72.88 91 GLN A O 1
ATOM 739 N N . ARG A 1 92 ? 22.368 7.205 -27.189 1.00 59.34 92 ARG A N 1
ATOM 740 C CA . ARG A 1 92 ? 23.352 6.341 -27.862 1.00 59.34 92 ARG A CA 1
ATOM 741 C C . ARG A 1 92 ? 22.825 5.774 -29.183 1.00 59.34 92 ARG A C 1
ATOM 743 O O . ARG A 1 92 ? 23.593 5.675 -30.135 1.00 59.34 92 ARG A O 1
ATOM 750 N N . HIS A 1 93 ? 21.532 5.453 -29.265 1.00 57.75 93 HIS A N 1
ATOM 751 C CA . HIS A 1 93 ? 20.904 4.993 -30.510 1.00 57.75 93 HIS A CA 1
ATOM 752 C C . HIS A 1 93 ? 20.963 6.052 -31.618 1.00 57.75 93 HIS A C 1
ATOM 754 O O . HIS A 1 93 ? 21.103 5.707 -32.787 1.00 57.75 93 HIS A O 1
ATOM 760 N N . GLN A 1 94 ? 20.928 7.335 -31.249 1.00 54.94 94 GLN A N 1
ATOM 761 C CA . GLN A 1 94 ? 21.060 8.455 -32.183 1.00 54.94 94 GLN A CA 1
ATOM 762 C C . GLN A 1 94 ? 22.478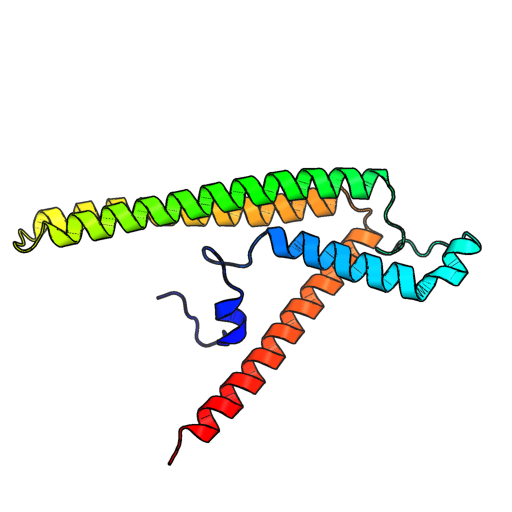 8.588 -32.784 1.00 54.94 94 GLN A C 1
ATOM 764 O O . GLN A 1 94 ? 22.631 9.193 -33.839 1.00 54.94 94 GLN A O 1
ATOM 769 N N . TRP A 1 95 ? 23.503 7.999 -32.149 1.00 47.16 95 TRP A N 1
ATOM 770 C CA . TRP A 1 95 ? 24.898 7.998 -32.622 1.00 47.16 95 TRP A CA 1
ATOM 771 C C . TRP A 1 95 ? 25.287 6.732 -33.406 1.00 47.16 95 TRP A C 1
ATOM 773 O O . TRP A 1 95 ? 26.256 6.757 -34.160 1.00 47.16 95 TRP A O 1
ATOM 783 N N . TRP A 1 96 ? 24.545 5.628 -33.264 1.00 46.97 96 TRP A N 1
ATOM 784 C CA . TRP A 1 96 ? 24.872 4.326 -33.860 1.00 46.97 96 TRP A CA 1
ATOM 785 C C . TRP A 1 96 ? 24.028 4.045 -35.112 1.00 46.97 96 TRP A C 1
ATOM 787 O O . TRP A 1 96 ? 23.203 3.137 -35.140 1.00 46.97 96 TRP A O 1
ATOM 797 N N . SER A 1 97 ? 24.228 4.841 -36.165 1.00 52.22 97 SER A N 1
ATOM 798 C CA . SER A 1 97 ? 23.768 4.503 -37.527 1.00 52.22 97 SER A CA 1
ATOM 799 C C . SER A 1 97 ? 24.802 3.683 -38.316 1.00 52.22 97 SER A C 1
ATOM 801 O O . SER A 1 97 ? 24.759 3.677 -39.540 1.00 52.22 97 SER A O 1
ATOM 803 N N . ASN A 1 98 ? 25.744 2.997 -37.652 1.00 51.25 98 ASN A N 1
ATOM 804 C CA . ASN A 1 98 ? 26.701 2.118 -38.334 1.00 51.25 98 ASN A CA 1
ATOM 805 C C . ASN A 1 98 ? 27.011 0.869 -37.477 1.00 51.25 98 ASN A C 1
ATOM 807 O O . ASN A 1 98 ? 27.612 1.024 -36.413 1.00 51.25 98 ASN A O 1
ATOM 811 N N . PRO A 1 99 ? 26.578 -0.349 -37.865 1.00 52.56 99 PRO A N 1
ATOM 812 C CA . PRO A 1 99 ? 26.650 -1.518 -36.997 1.00 52.56 99 PRO A CA 1
ATOM 813 C C . PRO A 1 99 ? 27.925 -2.342 -37.218 1.00 52.56 99 PRO A C 1
ATOM 815 O O . PRO A 1 99 ? 28.183 -2.825 -38.314 1.00 52.56 99 PRO A O 1
ATOM 818 N N . MET A 1 100 ? 28.684 -2.556 -36.141 1.00 52.12 100 MET A N 1
ATOM 819 C CA . MET A 1 100 ? 29.576 -3.708 -35.992 1.00 52.12 100 MET A CA 1
ATOM 820 C C . MET A 1 100 ? 28.890 -4.660 -34.999 1.00 52.12 100 MET A C 1
ATOM 822 O O . MET A 1 100 ? 28.685 -4.282 -33.846 1.00 52.12 100 MET A O 1
ATOM 826 N N . GLU A 1 101 ? 28.460 -5.836 -35.461 1.00 54.00 101 GLU A N 1
ATOM 827 C CA . GLU A 1 101 ? 27.496 -6.725 -34.779 1.00 54.00 101 GLU A CA 1
ATOM 828 C C . GLU A 1 101 ? 27.988 -7.309 -33.440 1.00 54.00 101 GLU A C 1
ATOM 830 O O . GLU A 1 101 ? 27.186 -7.506 -32.534 1.00 54.00 101 GLU A O 1
ATOM 835 N N . GLU A 1 102 ? 29.293 -7.495 -33.245 1.00 50.00 102 GLU A N 1
ATOM 836 C CA . GLU A 1 102 ? 29.846 -8.175 -32.058 1.00 50.00 102 GLU A CA 1
ATOM 837 C C . GLU A 1 102 ? 29.851 -7.297 -30.787 1.00 50.00 102 GLU A C 1
ATOM 839 O O . GLU A 1 102 ? 29.668 -7.784 -29.677 1.00 50.00 102 GLU A O 1
ATOM 844 N N . GLN A 1 103 ? 29.941 -5.966 -30.925 1.00 56.84 103 GLN A N 1
ATOM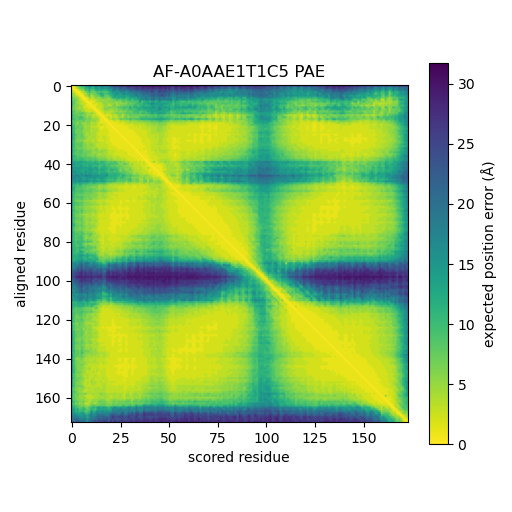 845 C CA . GLN A 1 103 ? 29.795 -5.044 -29.784 1.00 56.84 103 GLN A CA 1
ATOM 846 C C . GLN A 1 103 ? 28.334 -4.859 -29.352 1.00 56.84 103 GLN A C 1
ATOM 848 O O . GLN A 1 103 ? 28.071 -4.225 -28.329 1.00 56.84 103 GLN A O 1
ATOM 853 N N . VAL A 1 104 ? 27.365 -5.346 -30.127 1.00 57.34 104 VAL A N 1
ATOM 854 C CA . VAL A 1 104 ? 25.941 -5.146 -29.838 1.00 57.34 104 VAL A CA 1
ATOM 855 C C . VAL A 1 104 ? 25.477 -6.086 -28.722 1.00 57.34 104 VAL A C 1
ATOM 857 O O . VAL A 1 104 ? 24.704 -5.651 -27.868 1.00 57.34 104 VAL A O 1
ATOM 860 N N . GLU A 1 105 ? 25.992 -7.316 -28.672 1.00 57.91 105 GLU A N 1
ATOM 861 C CA . GLU A 1 105 ? 25.532 -8.372 -27.758 1.00 57.91 105 GLU A CA 1
ATOM 862 C C . GLU A 1 105 ? 26.003 -8.155 -26.306 1.00 57.91 105 GLU A C 1
ATOM 864 O O . GLU A 1 105 ? 25.166 -8.059 -25.406 1.00 57.91 105 GLU A O 1
ATOM 869 N N . ASP A 1 106 ? 27.296 -7.895 -26.074 1.00 60.94 106 ASP A N 1
ATOM 870 C CA . ASP A 1 106 ? 27.829 -7.531 -24.742 1.00 60.94 106 ASP A CA 1
ATOM 871 C C . ASP A 1 106 ? 27.176 -6.256 -24.180 1.00 60.94 106 ASP A C 1
ATOM 873 O O . ASP A 1 106 ? 26.929 -6.103 -22.978 1.00 60.94 106 ASP A O 1
ATOM 877 N N . ASN A 1 107 ? 26.848 -5.308 -25.060 1.00 60.47 107 ASN A N 1
ATOM 878 C CA . ASN A 1 107 ? 26.159 -4.086 -24.665 1.00 60.47 107 ASN A CA 1
ATOM 879 C C . ASN A 1 107 ? 24.673 -4.310 -24.376 1.00 60.47 107 ASN A C 1
ATOM 881 O O . ASN A 1 107 ? 24.112 -3.542 -23.596 1.00 60.47 107 ASN A O 1
ATOM 885 N N . LEU A 1 108 ? 24.016 -5.287 -25.005 1.00 63.19 108 LEU A N 1
ATOM 886 C CA . LEU A 1 108 ? 22.645 -5.686 -24.676 1.00 63.19 108 LEU A CA 1
ATOM 887 C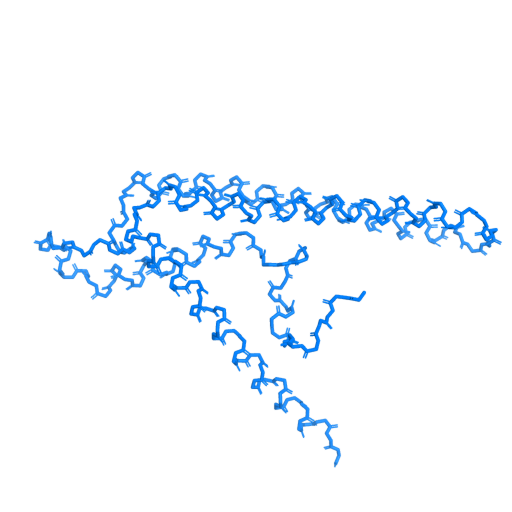 C . LEU A 1 108 ? 22.603 -6.390 -23.316 1.00 63.19 108 LEU A C 1
ATOM 889 O O . LEU A 1 108 ? 21.793 -5.995 -22.478 1.00 63.19 108 LEU A O 1
ATOM 893 N N . ALA A 1 109 ? 23.540 -7.302 -23.048 1.00 64.69 109 ALA A N 1
ATOM 894 C CA . ALA A 1 109 ? 23.647 -8.004 -21.769 1.00 64.69 109 ALA A CA 1
ATOM 895 C C . ALA A 1 109 ? 23.811 -7.039 -20.574 1.00 64.69 109 ALA A C 1
ATOM 897 O O . ALA A 1 109 ? 23.041 -7.095 -19.614 1.00 64.69 109 ALA A O 1
ATOM 898 N N . ASN A 1 110 ? 24.719 -6.058 -20.672 1.00 69.38 110 ASN A N 1
ATOM 899 C CA . ASN A 1 110 ? 24.912 -5.036 -19.627 1.00 69.38 110 ASN A CA 1
ATOM 900 C C . ASN A 1 110 ? 23.652 -4.173 -19.372 1.00 69.38 110 ASN A C 1
ATOM 902 O O . ASN A 1 110 ? 23.451 -3.636 -18.280 1.00 69.38 110 ASN A O 1
ATOM 906 N N . LYS A 1 111 ? 22.787 -4.000 -20.381 1.00 68.62 111 LYS A N 1
ATOM 907 C CA . LYS A 1 111 ? 21.534 -3.228 -20.259 1.00 68.62 111 LYS A CA 1
ATOM 908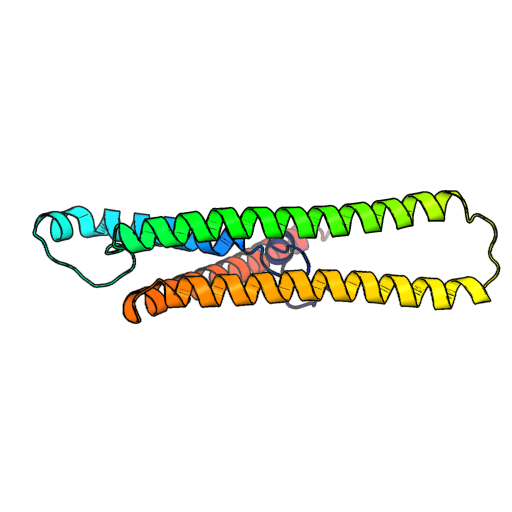 C C . LYS A 1 111 ? 20.423 -4.055 -19.626 1.00 68.62 111 LYS A C 1
ATOM 910 O O . LYS A 1 111 ? 19.647 -3.521 -18.833 1.00 68.62 111 LYS A O 1
ATOM 915 N N . GLU A 1 112 ? 20.346 -5.335 -19.977 1.00 74.44 112 GLU A N 1
ATOM 916 C CA . GLU A 1 112 ? 19.437 -6.284 -19.338 1.00 74.44 112 GLU A CA 1
ATOM 917 C C . GLU A 1 112 ? 19.751 -6.405 -17.845 1.00 74.44 112 GLU A C 1
ATOM 919 O O . GLU A 1 112 ? 18.834 -6.336 -17.029 1.00 74.44 112 GLU A O 1
ATOM 924 N N . GLU A 1 113 ? 21.032 -6.434 -17.470 1.00 81.06 113 GLU A N 1
ATOM 925 C CA . GLU A 1 113 ? 21.458 -6.416 -16.068 1.00 81.06 113 GLU A CA 1
ATOM 926 C C . GLU A 1 113 ? 20.982 -5.149 -15.330 1.00 81.06 113 GLU A C 1
ATOM 928 O O . GLU A 1 113 ? 20.402 -5.234 -14.244 1.00 81.06 113 GLU A O 1
ATOM 933 N N . GLY A 1 114 ? 21.123 -3.968 -15.944 1.00 81.31 114 GLY A N 1
ATOM 934 C CA . GLY A 1 114 ? 20.618 -2.711 -15.377 1.00 81.31 114 GLY A CA 1
ATOM 935 C C . GLY A 1 114 ? 19.099 -2.709 -15.149 1.00 81.31 114 GLY A C 1
ATOM 936 O O . GLY A 1 114 ? 18.624 -2.265 -14.098 1.00 81.31 114 GLY A O 1
ATOM 937 N N . LEU A 1 115 ? 18.330 -3.256 -16.097 1.00 84.56 115 LEU A N 1
ATOM 938 C CA . LEU A 1 115 ? 16.879 -3.433 -15.961 1.00 84.56 115 LEU A CA 1
ATOM 939 C C . LEU A 1 115 ? 16.524 -4.416 -14.842 1.00 84.56 115 LEU A C 1
ATOM 941 O O . LEU A 1 115 ? 15.606 -4.142 -14.064 1.00 84.56 115 LEU A O 1
ATOM 945 N N . VAL A 1 116 ? 17.255 -5.527 -14.733 1.00 87.94 116 VAL A N 1
ATOM 946 C CA . VAL A 1 116 ? 17.078 -6.516 -13.662 1.00 87.94 116 VAL A CA 1
ATOM 947 C C . VAL A 1 116 ? 17.302 -5.874 -12.294 1.00 87.94 116 VAL A C 1
ATOM 949 O O . VAL A 1 116 ? 16.478 -6.068 -11.402 1.00 87.94 116 VAL A O 1
ATOM 952 N N . ILE A 1 117 ? 18.336 -5.045 -12.131 1.00 89.00 117 ILE A N 1
ATOM 953 C CA . ILE A 1 117 ? 18.604 -4.337 -10.868 1.00 89.00 117 ILE A CA 1
ATOM 954 C C . ILE A 1 117 ? 17.449 -3.392 -10.503 1.00 89.00 117 ILE A C 1
ATOM 956 O O . ILE A 1 117 ? 17.024 -3.347 -9.347 1.00 89.00 117 ILE A O 1
ATOM 960 N N . ILE A 1 118 ? 16.916 -2.636 -11.468 1.00 89.75 118 ILE A N 1
ATOM 961 C CA . ILE A 1 118 ? 15.792 -1.715 -11.224 1.00 89.75 118 ILE A CA 1
ATOM 962 C C . ILE A 1 118 ? 14.524 -2.487 -10.838 1.00 89.75 118 ILE A C 1
ATOM 964 O O . ILE A 1 118 ? 13.839 -2.099 -9.889 1.00 89.75 118 ILE A O 1
ATOM 968 N N . LEU A 1 119 ? 14.234 -3.593 -11.529 1.00 91.25 119 LEU A N 1
ATOM 969 C CA . LEU A 1 119 ? 13.122 -4.478 -11.182 1.00 91.25 119 LEU A CA 1
ATOM 970 C C . LEU A 1 119 ? 13.300 -5.051 -9.772 1.00 91.25 119 LEU A C 1
ATOM 972 O O . LEU A 1 119 ? 12.389 -4.951 -8.962 1.00 91.25 119 LEU A O 1
ATOM 976 N N . GLN A 1 120 ? 14.487 -5.551 -9.425 1.00 92.12 120 GLN A N 1
ATOM 977 C CA . GLN A 1 120 ? 14.776 -6.054 -8.079 1.00 92.12 120 GLN A CA 1
ATOM 978 C C . GLN A 1 120 ? 14.593 -4.980 -6.999 1.00 92.12 120 GLN A C 1
ATOM 980 O O . GLN A 1 120 ? 14.043 -5.266 -5.935 1.00 92.12 120 GLN A O 1
ATOM 985 N N . LYS A 1 121 ? 15.016 -3.734 -7.253 1.00 93.25 121 LYS A N 1
ATOM 986 C CA . LYS A 1 121 ? 14.775 -2.609 -6.335 1.00 93.25 121 LYS A CA 1
ATOM 987 C C . LYS A 1 121 ? 13.281 -2.353 -6.138 1.00 93.25 121 LYS A C 1
ATOM 989 O O . LYS A 1 121 ? 12.838 -2.238 -4.996 1.00 93.25 121 LYS A O 1
ATOM 994 N N . ALA A 1 122 ? 12.505 -2.316 -7.221 1.00 94.50 122 ALA A N 1
ATOM 995 C CA . ALA A 1 122 ? 11.056 -2.144 -7.150 1.00 94.50 122 ALA A CA 1
ATOM 996 C C . ALA A 1 122 ? 10.377 -3.308 -6.405 1.00 94.50 122 ALA A C 1
ATOM 998 O O . ALA A 1 122 ? 9.499 -3.092 -5.567 1.00 94.50 122 ALA A O 1
ATOM 999 N N . ASP A 1 123 ? 10.822 -4.537 -6.656 1.00 95.06 123 ASP A N 1
ATOM 1000 C CA . ASP A 1 123 ? 10.355 -5.752 -5.996 1.00 95.06 123 ASP A CA 1
ATOM 1001 C C . ASP A 1 123 ? 10.604 -5.734 -4.489 1.00 95.06 123 ASP A C 1
ATOM 1003 O O . ASP A 1 123 ? 9.684 -5.974 -3.697 1.00 95.06 123 ASP A O 1
ATOM 1007 N N . ASN A 1 124 ? 11.825 -5.379 -4.096 1.00 96.56 124 ASN A N 1
ATOM 1008 C CA . ASN A 1 124 ? 12.206 -5.222 -2.700 1.00 96.56 124 ASN A CA 1
ATOM 1009 C C . ASN A 1 124 ? 11.405 -4.112 -2.021 1.00 96.56 124 ASN A C 1
ATOM 1011 O O . ASN A 1 124 ? 10.918 -4.321 -0.910 1.00 96.56 124 ASN A O 1
ATOM 1015 N N . LEU A 1 125 ? 11.211 -2.970 -2.687 1.00 97.38 125 LEU A N 1
ATOM 1016 C CA . LEU A 1 125 ? 10.413 -1.872 -2.148 1.00 97.38 125 LEU A CA 1
ATOM 1017 C C . LEU A 1 125 ? 8.975 -2.323 -1.869 1.00 97.38 125 LEU A C 1
ATOM 1019 O O . LEU A 1 125 ? 8.493 -2.162 -0.752 1.00 97.38 125 LEU A O 1
ATOM 1023 N N . ARG A 1 126 ? 8.316 -2.983 -2.829 1.00 96.44 126 ARG A N 1
ATOM 1024 C CA . ARG A 1 126 ? 6.959 -3.531 -2.641 1.00 96.44 126 ARG A CA 1
ATOM 1025 C C . ARG A 1 126 ? 6.875 -4.483 -1.445 1.00 96.44 126 ARG A C 1
ATOM 1027 O O . ARG A 1 126 ? 5.946 -4.381 -0.642 1.00 96.44 126 ARG A O 1
ATOM 1034 N N . LEU A 1 127 ? 7.825 -5.416 -1.328 1.00 96.94 127 LEU A N 1
ATOM 1035 C CA . LEU A 1 127 ? 7.853 -6.386 -0.228 1.00 96.94 127 LEU A CA 1
ATOM 1036 C C . LEU A 1 127 ? 8.104 -5.713 1.124 1.00 96.94 127 LEU A C 1
ATOM 1038 O O . LEU A 1 127 ? 7.440 -6.051 2.104 1.00 96.94 127 LEU A O 1
ATOM 1042 N N . ASN A 1 128 ? 9.038 -4.767 1.180 1.00 97.62 128 ASN A N 1
ATOM 1043 C CA . ASN A 1 128 ? 9.379 -4.058 2.407 1.00 97.62 128 ASN A CA 1
ATOM 1044 C C . ASN A 1 128 ? 8.232 -3.156 2.860 1.00 97.62 128 ASN A C 1
ATOM 1046 O O . ASN A 1 128 ? 7.832 -3.251 4.016 1.00 97.62 128 ASN A O 1
ATOM 1050 N N . THR A 1 129 ? 7.622 -2.383 1.957 1.00 98.00 129 THR A N 1
ATOM 1051 C CA . THR A 1 129 ? 6.441 -1.564 2.268 1.00 98.00 129 THR A CA 1
ATOM 1052 C C . THR A 1 129 ? 5.325 -2.413 2.875 1.00 98.00 129 THR A C 1
ATOM 1054 O O . THR A 1 129 ? 4.769 -2.046 3.911 1.00 98.00 129 THR A O 1
ATOM 1057 N N . LEU A 1 130 ? 5.026 -3.576 2.284 1.00 97.00 130 LEU A N 1
ATOM 1058 C CA . LEU A 1 130 ? 3.991 -4.465 2.809 1.00 97.00 130 LEU A CA 1
ATOM 1059 C C . LEU A 1 130 ? 4.361 -5.010 4.198 1.00 97.00 130 LEU A C 1
ATOM 1061 O O . LEU A 1 130 ? 3.546 -4.948 5.116 1.00 97.00 130 LEU A O 1
ATOM 1065 N N . LYS A 1 131 ? 5.591 -5.506 4.377 1.00 98.06 131 LYS A N 1
ATOM 1066 C CA . LYS A 1 131 ? 6.071 -6.024 5.670 1.00 98.06 131 LYS A CA 1
ATOM 1067 C C . LYS A 1 131 ? 6.034 -4.961 6.766 1.00 98.06 131 LYS A C 1
ATOM 1069 O O . LYS A 1 131 ? 5.549 -5.238 7.860 1.00 98.06 131 LYS A O 1
ATOM 1074 N N . GLU A 1 132 ? 6.532 -3.762 6.478 1.00 98.31 132 GLU A N 1
ATOM 1075 C CA . GLU A 1 132 ? 6.599 -2.668 7.446 1.00 98.31 132 GLU A CA 1
ATOM 1076 C C . GLU A 1 132 ? 5.190 -2.207 7.860 1.00 98.31 132 GLU A C 1
ATOM 1078 O O . GLU A 1 132 ? 4.942 -2.005 9.048 1.00 98.31 132 GLU A O 1
ATOM 1083 N N . ILE A 1 133 ? 4.224 -2.145 6.933 1.00 97.75 133 ILE A N 1
ATOM 1084 C CA . ILE A 1 133 ? 2.825 -1.831 7.276 1.00 97.75 133 ILE A CA 1
ATOM 1085 C C . ILE A 1 133 ? 2.214 -2.903 8.164 1.00 97.75 133 ILE A C 1
ATOM 1087 O O . ILE A 1 133 ? 1.643 -2.577 9.205 1.00 97.75 133 ILE A O 1
ATOM 1091 N N . LEU A 1 134 ? 2.353 -4.177 7.796 1.00 97.75 134 LEU A N 1
ATOM 1092 C CA . LEU A 1 134 ? 1.804 -5.272 8.596 1.00 97.75 134 LEU A CA 1
ATOM 1093 C C . LEU A 1 134 ? 2.422 -5.319 10.002 1.00 97.75 134 LEU A C 1
ATOM 1095 O O . LEU A 1 134 ? 1.732 -5.692 10.945 1.00 97.75 134 LEU A O 1
ATOM 1099 N N . ALA A 1 135 ? 3.677 -4.886 10.162 1.00 98.06 135 ALA A N 1
ATOM 1100 C CA . ALA A 1 135 ? 4.336 -4.761 11.463 1.00 98.06 135 ALA A CA 1
ATOM 1101 C C . ALA A 1 135 ? 3.845 -3.561 12.301 1.00 98.06 135 ALA A C 1
ATOM 1103 O O . ALA A 1 135 ? 3.959 -3.577 13.528 1.00 98.06 135 ALA A O 1
ATOM 1104 N N . ILE A 1 136 ? 3.309 -2.511 11.669 1.00 98.25 136 ILE A N 1
ATOM 1105 C CA . ILE A 1 136 ? 2.691 -1.370 12.369 1.00 98.25 136 ILE A CA 1
ATOM 1106 C C . ILE A 1 136 ? 1.278 -1.723 12.857 1.00 98.25 136 ILE A C 1
ATOM 1108 O O . IL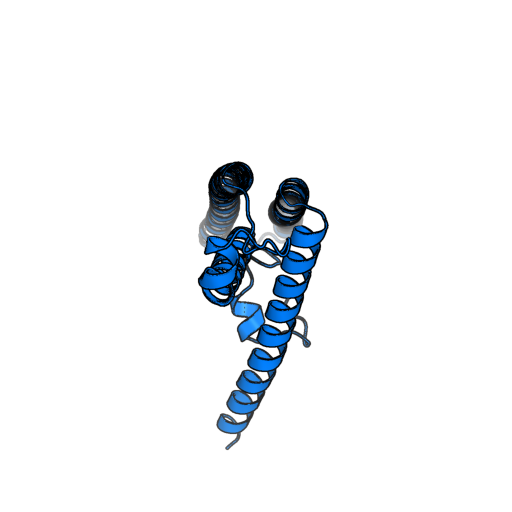E A 1 136 ? 0.833 -1.245 13.910 1.00 98.25 136 ILE A O 1
ATOM 1112 N N . LEU A 1 137 ? 0.553 -2.529 12.084 1.00 98.06 137 LEU A N 1
ATOM 1113 C CA . LEU A 1 137 ? -0.820 -2.928 12.371 1.00 98.06 137 LEU A CA 1
ATOM 1114 C C . LEU A 1 137 ? -0.891 -4.022 13.447 1.00 98.06 137 LEU A C 1
ATOM 1116 O O . LEU A 1 137 ? 0.029 -4.811 13.641 1.00 98.06 137 LEU A O 1
ATOM 1120 N N . THR A 1 138 ? -2.017 -4.087 14.157 1.00 97.38 138 THR A N 1
ATOM 1121 C CA . THR A 1 138 ? -2.345 -5.275 14.965 1.00 97.38 138 THR A CA 1
ATOM 1122 C C . THR A 1 138 ? -2.752 -6.435 14.044 1.00 97.38 138 THR A C 1
ATOM 1124 O O . THR A 1 138 ? -3.159 -6.179 12.911 1.00 97.38 138 THR A O 1
ATOM 1127 N N . PRO A 1 139 ? -2.720 -7.703 14.497 1.00 97.25 139 PRO A N 1
ATOM 1128 C CA . PRO A 1 139 ? -3.098 -8.841 13.652 1.00 97.25 139 PRO A CA 1
ATOM 1129 C C . PRO A 1 139 ? -4.493 -8.717 13.016 1.00 97.25 139 PRO A C 1
ATOM 1131 O O . PRO A 1 139 ? -4.658 -8.999 11.831 1.00 97.25 139 PRO A O 1
ATOM 1134 N N . THR A 1 140 ? -5.485 -8.226 13.766 1.00 95.81 140 THR A N 1
ATOM 1135 C CA . THR A 1 140 ? -6.847 -8.004 13.254 1.00 95.81 140 THR A CA 1
ATOM 1136 C C . THR A 1 140 ? -6.875 -6.914 12.183 1.00 95.81 140 THR A C 1
ATOM 1138 O O . THR A 1 140 ? -7.420 -7.120 11.101 1.00 95.81 140 THR A O 1
ATOM 1141 N N . GLN A 1 141 ? -6.219 -5.778 12.427 1.00 97.44 141 GLN A N 1
ATOM 1142 C CA . GLN A 1 141 ? -6.092 -4.696 11.445 1.00 97.44 141 GLN A CA 1
ATOM 1143 C C . GLN A 1 141 ? -5.364 -5.156 10.177 1.00 97.44 141 GLN A C 1
ATOM 1145 O O . GLN A 1 141 ? -5.810 -4.867 9.070 1.00 97.44 141 GLN A O 1
ATOM 1150 N N . ALA A 1 142 ? -4.273 -5.907 10.332 1.00 97.75 142 ALA A N 1
ATOM 1151 C CA . ALA A 1 142 ? -3.520 -6.490 9.230 1.00 97.75 142 ALA A CA 1
ATOM 1152 C C . ALA A 1 142 ? -4.404 -7.406 8.370 1.00 97.75 142 ALA A C 1
ATOM 1154 O O . ALA A 1 142 ? -4.382 -7.302 7.144 1.00 97.75 142 ALA A O 1
ATOM 1155 N N . LEU A 1 143 ? -5.242 -8.239 8.995 1.00 96.88 143 LEU A N 1
ATOM 1156 C CA . LEU A 1 143 ? -6.213 -9.068 8.283 1.00 96.88 143 LEU A CA 1
ATOM 1157 C C . LEU A 1 143 ? -7.224 -8.216 7.499 1.00 96.88 143 LEU A C 1
ATOM 1159 O O . LEU A 1 143 ? -7.420 -8.453 6.309 1.00 96.88 143 LEU A O 1
ATOM 1163 N N . HIS A 1 144 ? -7.823 -7.197 8.123 1.00 96.50 144 HIS A N 1
ATOM 1164 C CA . HIS A 1 144 ? -8.746 -6.287 7.433 1.00 96.50 144 HIS A CA 1
ATOM 1165 C C . HIS A 1 144 ? -8.088 -5.561 6.253 1.00 96.50 144 HIS A C 1
ATOM 1167 O O . HIS A 1 144 ? -8.716 -5.394 5.205 1.00 96.50 144 HIS A O 1
ATOM 1173 N N . PHE A 1 145 ? -6.825 -5.165 6.403 1.00 97.75 145 PHE A N 1
ATOM 1174 C CA . PHE A 1 145 ? -6.044 -4.552 5.335 1.00 97.75 145 PHE A CA 1
ATOM 1175 C C . PHE A 1 145 ? -5.813 -5.521 4.167 1.00 97.75 145 PHE A C 1
ATOM 1177 O O . PHE A 1 145 ? -6.080 -5.165 3.019 1.00 97.75 145 PHE A O 1
ATOM 1184 N N . LEU A 1 146 ? -5.396 -6.760 4.441 1.00 97.50 146 LEU A N 1
ATOM 1185 C CA . LEU A 1 146 ? -5.169 -7.772 3.404 1.00 97.50 146 LEU A CA 1
ATOM 1186 C C . LEU A 1 146 ? -6.462 -8.169 2.679 1.00 97.50 146 LEU A C 1
ATOM 1188 O O . LEU A 1 146 ? -6.446 -8.339 1.461 1.00 97.50 146 LEU A O 1
ATOM 1192 N N . ILE A 1 147 ? -7.589 -8.249 3.395 1.00 97.00 147 ILE A N 1
ATOM 1193 C CA . ILE A 1 147 ? -8.910 -8.461 2.784 1.00 97.00 147 ILE A CA 1
ATOM 1194 C C . ILE A 1 147 ? -9.237 -7.311 1.829 1.00 97.00 147 ILE A C 1
ATOM 1196 O O . ILE A 1 147 ? -9.599 -7.554 0.681 1.00 97.00 147 ILE A O 1
ATOM 1200 N N . ALA A 1 148 ? -9.061 -6.060 2.264 1.00 96.62 148 ALA A N 1
ATOM 1201 C CA . ALA A 1 148 ? -9.312 -4.897 1.415 1.00 96.62 148 ALA A CA 1
ATOM 1202 C C . ALA A 1 148 ? -8.410 -4.879 0.166 1.00 96.62 148 ALA A C 1
ATOM 1204 O O . ALA A 1 148 ? -8.870 -4.509 -0.915 1.00 96.62 148 ALA A O 1
ATOM 1205 N N . ALA A 1 149 ? -7.154 -5.318 0.293 1.00 95.50 149 ALA A N 1
ATOM 1206 C CA . ALA A 1 149 ? -6.230 -5.431 -0.833 1.00 95.50 149 ALA A CA 1
ATOM 1207 C C . ALA A 1 149 ? -6.681 -6.503 -1.832 1.00 95.50 149 ALA A C 1
ATOM 1209 O O . ALA A 1 149 ? -6.756 -6.234 -3.032 1.00 95.50 149 ALA A O 1
ATOM 1210 N N . ALA A 1 150 ? -7.039 -7.693 -1.345 1.00 95.81 150 ALA A N 1
ATOM 1211 C CA . ALA A 1 150 ? -7.550 -8.775 -2.184 1.00 95.81 150 ALA A CA 1
ATOM 1212 C C . ALA A 1 150 ? -8.844 -8.370 -2.905 1.00 95.81 150 ALA A C 1
ATOM 1214 O O . ALA A 1 150 ? -8.972 -8.562 -4.113 1.00 95.81 150 ALA A O 1
ATOM 1215 N N . GLU A 1 151 ? -9.775 -7.742 -2.187 1.00 95.44 151 GLU A N 1
ATOM 1216 C CA . GLU A 1 151 ? -11.009 -7.206 -2.756 1.00 95.44 151 GLU A CA 1
ATOM 1217 C C . GLU A 1 151 ? -10.751 -6.186 -3.875 1.00 95.44 151 GLU A C 1
ATOM 1219 O O . GLU A 1 151 ? -11.407 -6.235 -4.916 1.00 95.44 151 GLU A O 1
ATOM 1224 N N . LEU A 1 152 ? -9.814 -5.252 -3.672 1.00 92.38 152 LEU A N 1
ATOM 1225 C CA . LEU A 1 152 ? -9.451 -4.269 -4.692 1.00 92.38 152 LEU A CA 1
ATOM 1226 C C . LEU A 1 152 ? -8.884 -4.960 -5.937 1.00 92.38 152 LEU A C 1
ATOM 1228 O O . LEU A 1 152 ? -9.308 -4.648 -7.049 1.00 92.38 152 LEU A O 1
ATOM 1232 N N . HIS A 1 153 ? -7.969 -5.914 -5.754 1.00 89.19 153 HIS A N 1
ATOM 1233 C CA . HIS A 1 153 ? -7.384 -6.668 -6.862 1.00 89.19 153 HIS A CA 1
ATOM 1234 C C . HIS A 1 153 ? -8.442 -7.425 -7.670 1.00 89.19 153 HIS A C 1
ATOM 1236 O O . HIS A 1 153 ? -8.454 -7.319 -8.896 1.00 89.19 153 HIS A O 1
ATOM 1242 N N . LEU A 1 154 ? -9.365 -8.125 -7.005 1.00 92.12 154 LEU A N 1
ATOM 1243 C CA . LEU A 1 154 ? -10.453 -8.843 -7.675 1.00 92.12 154 LEU A CA 1
ATOM 1244 C C . LEU A 1 154 ? -11.366 -7.889 -8.458 1.00 92.12 154 LEU A C 1
ATOM 1246 O O . LEU A 1 154 ? -11.676 -8.146 -9.621 1.00 92.12 154 LEU A O 1
ATOM 1250 N N . ARG A 1 155 ? -11.744 -6.749 -7.866 1.00 91.12 155 ARG A N 1
ATOM 1251 C CA . ARG A 1 155 ? -12.598 -5.754 -8.538 1.00 91.12 155 ARG A CA 1
ATOM 1252 C C . ARG A 1 155 ? -11.918 -5.120 -9.750 1.00 91.12 155 ARG A C 1
ATOM 1254 O O . ARG A 1 155 ? -12.569 -4.948 -10.779 1.00 91.12 155 ARG A O 1
ATOM 1261 N N . LEU A 1 156 ? -10.629 -4.784 -9.650 1.00 88.25 156 LEU A N 1
ATOM 1262 C CA . LEU A 1 156 ? -9.854 -4.270 -10.786 1.00 88.25 156 LEU A CA 1
ATOM 1263 C C . LEU A 1 156 ? -9.805 -5.290 -11.925 1.00 88.25 156 LEU A C 1
ATOM 1265 O O . LEU A 1 156 ? -10.035 -4.926 -13.078 1.00 88.25 156 LEU A O 1
ATOM 1269 N N . HIS A 1 157 ? -9.578 -6.560 -11.597 1.00 87.25 157 HIS A N 1
ATOM 1270 C CA . HIS A 1 157 ? -9.549 -7.644 -12.570 1.00 87.25 157 HIS A CA 1
ATOM 1271 C C . HIS A 1 157 ? -10.887 -7.810 -13.303 1.00 87.25 157 HIS A C 1
ATOM 1273 O O . HIS A 1 157 ? -10.945 -7.819 -14.536 1.00 87.25 157 HIS A O 1
ATOM 1279 N N . GLU A 1 158 ? -11.985 -7.904 -12.551 1.00 89.81 158 GLU A N 1
ATOM 1280 C CA . GLU A 1 158 ? -13.330 -8.049 -13.113 1.00 89.81 158 GLU A CA 1
ATOM 1281 C C . GLU A 1 158 ? -13.727 -6.851 -13.980 1.00 89.81 158 GLU A C 1
ATOM 1283 O O . GLU A 1 158 ? -14.279 -7.022 -15.071 1.00 89.81 158 GLU A O 1
ATOM 1288 N N . TRP A 1 159 ? -13.448 -5.631 -13.511 1.00 88.12 159 TRP A N 1
ATOM 1289 C CA . TRP A 1 159 ? -13.767 -4.420 -14.260 1.00 88.12 159 TRP A CA 1
ATOM 1290 C C . TRP A 1 159 ? -12.937 -4.310 -15.540 1.00 88.12 159 TRP A C 1
ATOM 1292 O O . TRP A 1 159 ? -13.489 -4.010 -16.603 1.00 88.12 159 TRP A O 1
ATOM 1302 N N . GLY A 1 160 ? -11.642 -4.613 -15.459 1.00 87.56 160 GLY A N 1
ATOM 1303 C CA . GLY A 1 160 ? -10.749 -4.630 -16.610 1.00 87.56 160 GLY A CA 1
ATOM 1304 C C . GLY A 1 160 ? -11.222 -5.597 -17.693 1.00 87.56 160 GLY A C 1
ATOM 1305 O O . GLY A 1 160 ? -11.403 -5.186 -18.838 1.00 87.56 160 GLY A O 1
ATOM 1306 N N . LYS A 1 161 ? -11.552 -6.840 -17.320 1.00 87.56 161 LYS A N 1
ATOM 1307 C CA . LYS A 1 161 ? -12.110 -7.837 -18.252 1.00 87.56 161 LYS A CA 1
ATOM 1308 C C . LYS A 1 161 ? -13.389 -7.364 -18.942 1.00 87.56 161 LYS A C 1
ATOM 1310 O O . LYS A 1 161 ? -13.524 -7.522 -20.154 1.00 87.56 161 LYS A O 1
ATOM 1315 N N . LYS A 1 162 ? -14.322 -6.767 -18.191 1.00 88.00 162 LYS A N 1
ATOM 1316 C CA . LYS A 1 162 ? -15.573 -6.232 -18.759 1.00 88.00 162 LYS A CA 1
ATOM 1317 C C . LYS A 1 162 ? -15.298 -5.123 -19.776 1.00 88.00 162 LYS A C 1
ATOM 1319 O O . LYS A 1 162 ? -15.898 -5.117 -20.847 1.00 88.00 162 LYS A O 1
ATOM 1324 N N . LYS A 1 163 ? -14.391 -4.197 -19.458 1.00 85.56 163 LYS A N 1
ATOM 1325 C CA . LYS A 1 163 ? -14.046 -3.078 -20.345 1.00 85.56 163 LYS A CA 1
ATOM 1326 C C . LYS A 1 163 ? -13.367 -3.545 -21.634 1.00 85.56 163 LYS A C 1
ATOM 1328 O O . LYS A 1 163 ? -13.691 -3.043 -22.712 1.00 85.56 163 LYS A O 1
ATOM 1333 N N . ASP A 1 164 ? -12.465 -4.512 -21.531 1.00 84.75 164 ASP A N 1
ATOM 1334 C CA . ASP A 1 164 ? -11.755 -5.044 -22.693 1.00 84.75 164 ASP A CA 1
ATOM 1335 C C . ASP A 1 164 ? -12.709 -5.799 -23.632 1.00 84.75 164 ASP A C 1
ATOM 1337 O O . ASP A 1 164 ? -12.651 -5.604 -24.846 1.00 84.75 164 ASP A O 1
ATOM 1341 N N . ALA A 1 165 ? -13.668 -6.556 -23.086 1.00 83.38 165 ALA A N 1
ATOM 1342 C CA . ALA A 1 165 ? -14.707 -7.216 -23.881 1.00 83.38 165 ALA A CA 1
ATOM 1343 C C . ALA A 1 165 ? -15.579 -6.215 -24.665 1.00 83.38 165 ALA A C 1
ATOM 1345 O O . ALA A 1 165 ? -15.812 -6.399 -25.858 1.00 83.38 165 ALA A O 1
ATOM 1346 N N . VAL A 1 166 ? -16.017 -5.122 -24.028 1.00 79.88 166 VAL A N 1
ATOM 1347 C CA . VAL A 1 166 ? -16.807 -4.064 -24.692 1.00 79.88 166 VAL A CA 1
ATOM 1348 C C . VAL A 1 166 ? -16.012 -3.386 -25.813 1.00 79.88 166 VAL A C 1
ATOM 1350 O O . VAL A 1 166 ? -16.557 -3.098 -26.876 1.00 79.88 166 VAL A O 1
ATOM 1353 N N . THR A 1 167 ? -14.712 -3.169 -25.606 1.00 72.25 167 THR A N 1
ATOM 1354 C CA . THR A 1 167 ? -13.835 -2.537 -26.606 1.00 72.25 167 THR A CA 1
ATOM 1355 C C . THR A 1 167 ? -13.660 -3.428 -27.842 1.00 72.25 167 THR A C 1
ATOM 1357 O O . THR A 1 167 ? -13.740 -2.942 -28.967 1.00 72.25 167 THR A O 1
ATOM 1360 N N . LEU A 1 168 ? -13.509 -4.745 -27.662 1.00 64.69 168 LEU A N 1
ATOM 1361 C CA . LEU A 1 168 ? -13.416 -5.702 -28.772 1.00 64.69 168 LEU A CA 1
ATOM 1362 C C . LEU A 1 168 ? -14.696 -5.744 -29.623 1.00 64.69 168 LEU A C 1
ATOM 1364 O O . LEU A 1 168 ? -14.604 -5.785 -30.848 1.00 64.69 168 LEU A O 1
ATOM 1368 N N . HIS A 1 169 ? -15.878 -5.652 -29.003 1.00 60.06 169 HIS A N 1
ATOM 1369 C CA . HIS A 1 169 ? -17.156 -5.654 -29.727 1.00 60.06 169 HIS A CA 1
ATOM 1370 C C . HIS A 1 169 ? -17.418 -4.381 -30.549 1.00 60.06 169 HIS A C 1
ATOM 1372 O O . HIS A 1 169 ? -18.100 -4.457 -31.564 1.00 60.06 169 HIS A O 1
ATOM 1378 N N . HIS A 1 170 ? -16.859 -3.228 -30.171 1.00 57.62 170 HIS A N 1
ATOM 1379 C CA . HIS A 1 170 ? -16.969 -1.989 -30.958 1.00 57.62 170 HIS A CA 1
ATOM 1380 C C . HIS A 1 170 ? -15.983 -1.898 -32.133 1.00 57.62 170 HIS A C 1
ATOM 1382 O O . HIS A 1 170 ? -16.081 -0.972 -32.935 1.00 57.62 170 HIS A O 1
ATOM 1388 N N . THR A 1 171 ? -15.039 -2.838 -32.238 1.00 54.97 171 THR A N 1
ATOM 1389 C CA . THR A 1 171 ? -13.976 -2.823 -33.257 1.00 54.97 171 THR A CA 1
ATOM 1390 C C . THR A 1 171 ? -14.145 -3.925 -34.314 1.00 54.97 171 THR A C 1
ATOM 1392 O O . THR A 1 171 ? -13.257 -4.116 -35.142 1.00 54.97 171 THR A O 1
ATOM 1395 N N . GLN A 1 172 ? -15.268 -4.653 -34.309 1.00 39.19 172 GLN A N 1
ATOM 1396 C CA . GLN A 1 172 ? -15.634 -5.565 -35.397 1.00 39.19 172 GLN A CA 1
ATOM 1397 C C . GLN A 1 172 ? -16.678 -4.893 -36.311 1.00 39.19 172 GLN A C 1
ATOM 1399 O O . GLN A 1 172 ? -17.653 -4.363 -35.778 1.00 39.19 172 GLN A O 1
ATOM 1404 N N . PRO A 1 173 ? -16.444 -4.856 -37.640 1.00 45.50 173 PRO A N 1
ATOM 1405 C CA . PRO A 1 173 ? -17.329 -4.209 -38.611 1.00 45.50 173 PRO A CA 1
ATOM 1406 C C . PRO A 1 173 ? -18.664 -4.936 -38.801 1.00 45.50 173 PRO A C 1
ATOM 1408 O O . PRO A 1 173 ? -18.706 -6.172 -38.596 1.00 45.50 173 PRO A O 1
#

InterPro domains:
  IPR025422 Transcription factor TGA like domain [PF14144] (1-31)
  IPR025422 Transcription factor TGA like domain [PS51806] (1-166)
  IPR051886 Seed Development and Stress Response Regulator [PTHR46354] (1-166)

Foldseek 3Di:
DPDDPLDFVLNVVCDDLVGHQLLVLLVLLVVLLVVVLVVCVVVVVVVHDDQASVPDDPQLVVQLVVLSVVSVVLSVVLVVLVVVLVVVVVVVVVVPPDDDPPVVVVVVVVSVVSSVVSSVSRVVSNVVSLVSNCVSGDPNHNVNSVVSVVVVVVVSSVVSVVVVVVVVVVPDD

Mean predicted aligned error: 8.42 Å

pLDDT: mean 84.08, std 15.34, range [39.19, 98.44]

Nearest PDB structures (foldseek):
  7tad-assembly1_C  TM=8.739E-01  e=4.962E-04  Arabidopsis thaliana
  4dci-assembly1_B  TM=7.702E-01  e=1.418E+00  Parasynechococcus marenigrum WH 8102

Sequence (173 aa):
MLNPSWRSNLEGAFLWIGGWRPSMTFHLLYSKSGWQLEARLPELIKGIRTGDLGDLKPSQVGKVDELHKKTIREEKDSSENLSDMFKKLLQRHQWWSNPMEEQVEDNLANKEEGLVIILQKADNLRLNTLKEILAILTPTQALHFLIAAAELHLRLHEWGKKKDAVTLHHTQP

Secondary structure (DSSP, 8-state):
----TT--HHHHHTEETTEE-TTHHHHHHHHHHHHHHHHTHHHHHTT---SSGGG--HHHHHHHHHHHHHHHHHHHHHHHHHHHHHHHHHHHHTT--S--THHHHHHHHHHHHHHHHHHHHHHHHHHHHHHHHHHHS-HHHHHHHHHHHHHHHHHHHHHHHHHHHHHHHTT--

Organism: NCBI:txid243964